Protein AF-A0A2V9PI47-F1 (afdb_monomer)

Structure (mmCIF, N/CA/C/O backbone):
data_AF-A0A2V9PI47-F1
#
_entry.id   AF-A0A2V9PI47-F1
#
loop_
_atom_site.group_PDB
_atom_site.id
_atom_site.type_symbol
_atom_site.label_atom_id
_atom_site.label_alt_id
_atom_site.label_comp_id
_atom_site.label_asym_id
_atom_site.label_entity_id
_atom_site.label_seq_id
_atom_site.pdbx_PDB_ins_code
_atom_site.Cartn_x
_atom_site.Cartn_y
_atom_site.Cartn_z
_atom_site.occupancy
_atom_site.B_iso_or_equiv
_atom_site.auth_seq_id
_atom_site.auth_comp_id
_atom_site.auth_asym_id
_atom_site.auth_atom_id
_atom_site.pdbx_PDB_model_n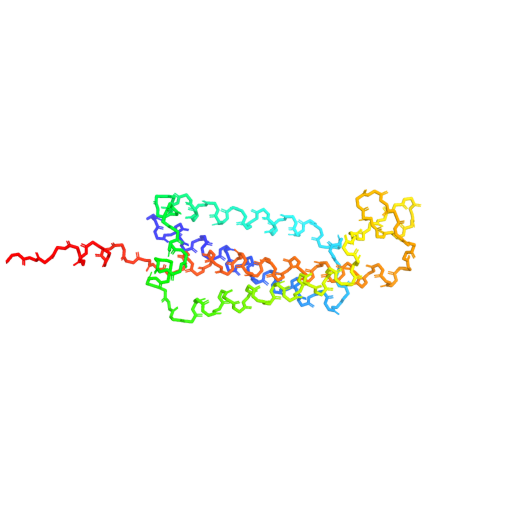um
ATOM 1 N N . MET A 1 1 ? -21.184 -11.592 19.221 1.00 64.06 1 MET A N 1
ATOM 2 C CA . MET A 1 1 ? -21.140 -11.549 17.740 1.00 64.06 1 MET A CA 1
ATOM 3 C C . MET A 1 1 ? -20.340 -10.359 17.195 1.00 64.06 1 MET A C 1
ATOM 5 O O . MET A 1 1 ? -19.329 -10.588 16.548 1.00 64.06 1 MET A O 1
ATOM 9 N N . ILE A 1 2 ? -20.694 -9.106 17.517 1.00 78.06 2 ILE A N 1
ATOM 10 C CA . ILE A 1 2 ? -20.028 -7.896 16.972 1.00 78.06 2 ILE A CA 1
ATOM 11 C C . ILE A 1 2 ? -18.513 -7.849 17.255 1.00 78.06 2 ILE A C 1
ATOM 13 O O . ILE A 1 2 ? -17.732 -7.500 16.375 1.00 78.06 2 ILE A O 1
ATOM 17 N N . ARG A 1 3 ? -18.071 -8.246 18.457 1.00 82.25 3 ARG A N 1
ATOM 18 C CA . ARG A 1 3 ? -16.640 -8.275 18.813 1.00 82.25 3 ARG A CA 1
ATOM 19 C C . ARG A 1 3 ? -15.842 -9.278 17.969 1.00 82.25 3 ARG A C 1
ATOM 21 O O . ARG A 1 3 ? -14.774 -8.929 17.491 1.00 82.25 3 ARG A O 1
ATOM 28 N N . ALA A 1 4 ? -16.388 -10.473 17.738 1.00 87.19 4 ALA A N 1
ATOM 29 C CA . ALA A 1 4 ? -15.736 -11.517 16.945 1.00 87.19 4 ALA A CA 1
ATOM 30 C C . ALA A 1 4 ? -15.556 -11.099 15.477 1.00 87.19 4 ALA A C 1
ATOM 32 O O . ALA A 1 4 ? -14.473 -11.267 14.928 1.00 87.19 4 ALA A O 1
ATOM 33 N N . ILE A 1 5 ? -16.577 -10.474 14.876 1.00 88.62 5 ILE A N 1
ATOM 34 C CA . ILE A 1 5 ? -16.506 -9.956 13.498 1.00 88.62 5 ILE A CA 1
ATOM 35 C C . ILE A 1 5 ? -15.420 -8.883 13.380 1.00 88.62 5 ILE A C 1
ATOM 37 O O . ILE A 1 5 ? -14.606 -8.925 12.465 1.00 88.62 5 ILE A O 1
ATOM 41 N N . ARG A 1 6 ? -15.361 -7.945 14.333 1.00 88.94 6 ARG A N 1
ATOM 42 C CA . ARG A 1 6 ? -14.319 -6.909 14.345 1.00 88.94 6 ARG A CA 1
ATOM 43 C C . ARG A 1 6 ? -12.922 -7.504 14.461 1.00 88.94 6 ARG A C 1
ATOM 45 O O . ARG A 1 6 ? -12.045 -7.113 13.705 1.00 88.94 6 ARG A O 1
ATOM 52 N N . THR A 1 7 ? -12.720 -8.450 15.375 1.00 89.44 7 THR A N 1
ATOM 53 C CA . THR A 1 7 ? -11.427 -9.127 15.533 1.00 89.44 7 THR A CA 1
ATOM 54 C C . THR A 1 7 ? -11.036 -9.875 14.262 1.00 89.44 7 THR A C 1
ATOM 56 O O . THR A 1 7 ? -9.899 -9.753 13.825 1.00 89.44 7 THR A O 1
ATOM 59 N N . PHE A 1 8 ? -11.977 -10.576 13.627 1.00 93.44 8 PHE A N 1
ATOM 60 C CA . PHE A 1 8 ? -11.737 -11.243 12.351 1.00 93.44 8 PHE A CA 1
ATOM 61 C C . PHE A 1 8 ? -11.301 -10.255 11.258 1.00 93.44 8 PHE A C 1
ATOM 63 O O . PHE A 1 8 ? -10.255 -10.451 10.646 1.00 93.44 8 PHE A O 1
ATOM 70 N N . LEU A 1 9 ? -12.033 -9.150 11.070 1.00 93.12 9 LEU A N 1
ATOM 71 C CA . LEU A 1 9 ? -11.670 -8.104 10.103 1.00 93.12 9 LEU A CA 1
ATOM 72 C C . LEU A 1 9 ? -10.299 -7.490 10.405 1.00 93.12 9 LEU A C 1
ATOM 74 O O . LEU A 1 9 ? -9.529 -7.222 9.487 1.00 93.12 9 LEU A O 1
ATOM 78 N N . ALA A 1 10 ? -9.976 -7.298 11.684 1.00 93.38 10 ALA A N 1
ATOM 79 C CA . ALA A 1 10 ? -8.693 -6.753 12.104 1.00 93.38 10 ALA A CA 1
ATOM 80 C C . ALA A 1 10 ? -7.533 -7.720 11.810 1.00 93.38 10 ALA A C 1
ATOM 82 O O . ALA A 1 10 ? -6.484 -7.289 11.342 1.00 93.38 10 ALA A O 1
ATOM 83 N N . ILE A 1 11 ? -7.733 -9.024 12.028 1.00 95.12 11 ILE A N 1
ATOM 84 C CA . ILE A 1 11 ? -6.753 -10.069 11.700 1.00 95.12 11 ILE A CA 1
ATOM 85 C C . ILE A 1 11 ? -6.538 -10.143 10.186 1.00 95.12 11 ILE A C 1
ATOM 87 O O . ILE A 1 11 ? -5.397 -10.132 9.733 1.00 95.12 11 ILE A O 1
ATOM 91 N N . VAL A 1 12 ? -7.614 -10.162 9.395 1.00 95.81 12 VAL A N 1
ATOM 92 C CA . VAL A 1 12 ? -7.527 -10.172 7.926 1.00 95.81 12 VAL A CA 1
ATOM 93 C C . VAL A 1 12 ? -6.794 -8.927 7.416 1.00 95.81 12 VAL A C 1
ATOM 95 O O . VAL A 1 12 ? -5.918 -9.037 6.560 1.00 95.81 12 VAL A O 1
ATOM 98 N N . ALA A 1 13 ? -7.084 -7.753 7.983 1.00 95.06 13 ALA A N 1
ATOM 99 C CA . ALA A 1 13 ? -6.382 -6.518 7.649 1.00 95.06 13 ALA A CA 1
ATOM 100 C C . ALA A 1 13 ? -4.887 -6.572 8.014 1.00 95.06 13 ALA A C 1
ATOM 102 O O . ALA A 1 13 ? -4.050 -6.157 7.213 1.00 95.06 13 ALA A O 1
ATOM 103 N N . ALA A 1 14 ? -4.543 -7.145 9.173 1.00 96.06 14 ALA A N 1
ATOM 104 C CA . ALA A 1 14 ? -3.158 -7.324 9.600 1.00 96.06 14 ALA A CA 1
ATOM 105 C C . ALA A 1 14 ? -2.385 -8.282 8.677 1.00 96.06 14 ALA A C 1
ATOM 107 O O . ALA A 1 14 ? -1.228 -8.016 8.353 1.00 96.06 14 ALA A O 1
ATOM 108 N N . PHE A 1 15 ? -3.021 -9.358 8.199 1.00 97.31 15 PHE A N 1
ATOM 109 C CA . PHE A 1 15 ? -2.428 -10.235 7.186 1.00 97.31 15 PHE A CA 1
ATOM 110 C C . PHE A 1 15 ? -2.216 -9.513 5.853 1.00 97.31 15 PHE A C 1
ATOM 112 O O . PHE A 1 15 ? -1.155 -9.663 5.252 1.00 97.31 15 PHE A O 1
ATOM 119 N N . GLY A 1 16 ? -3.171 -8.688 5.413 1.00 96.25 16 GLY A N 1
ATOM 120 C CA . GLY A 1 16 ? -3.003 -7.844 4.227 1.00 96.25 16 GLY A CA 1
ATOM 121 C C . GLY A 1 16 ? -1.846 -6.848 4.370 1.00 96.25 16 GLY A C 1
ATOM 122 O O . GLY A 1 16 ? -1.034 -6.702 3.456 1.00 96.25 16 GLY A O 1
ATOM 123 N N . LEU A 1 17 ? -1.695 -6.242 5.553 1.00 97.25 17 LEU A N 1
ATOM 124 C CA . LEU A 1 17 ? -0.556 -5.384 5.880 1.00 97.25 17 LEU A CA 1
ATOM 125 C C . LEU A 1 17 ? 0.769 -6.162 5.820 1.00 97.25 17 LEU A C 1
ATOM 127 O O . LEU A 1 17 ? 1.705 -5.723 5.155 1.00 97.25 17 LEU A O 1
ATOM 131 N N . ALA A 1 18 ? 0.848 -7.335 6.449 1.00 97.44 18 ALA A N 1
ATOM 132 C CA . ALA A 1 18 ? 2.043 -8.177 6.399 1.00 97.44 18 ALA A CA 1
ATOM 133 C C . ALA A 1 18 ? 2.395 -8.585 4.958 1.00 97.44 18 ALA A C 1
ATOM 135 O O . ALA A 1 18 ? 3.546 -8.457 4.542 1.00 97.44 18 ALA A O 1
ATOM 136 N N . ALA A 1 19 ? 1.403 -8.992 4.163 1.00 97.00 19 ALA A N 1
ATOM 137 C CA . ALA A 1 19 ? 1.589 -9.334 2.757 1.00 97.00 19 ALA A CA 1
ATOM 138 C C . ALA A 1 19 ? 2.089 -8.137 1.929 1.00 97.00 19 ALA A C 1
ATOM 140 O O . ALA A 1 19 ? 2.972 -8.301 1.089 1.00 97.00 19 ALA A O 1
ATOM 141 N N . SER A 1 20 ? 1.594 -6.923 2.198 1.00 97.00 20 SER A N 1
ATOM 142 C CA . SER A 1 20 ? 2.083 -5.710 1.532 1.00 97.00 20 SER A CA 1
ATOM 143 C C . SER A 1 20 ? 3.542 -5.381 1.878 1.00 97.00 20 SER A C 1
ATOM 145 O O . SER A 1 20 ? 4.299 -4.986 0.994 1.00 97.00 20 SER A O 1
ATOM 147 N N . ILE A 1 21 ? 3.976 -5.634 3.119 1.00 97.19 21 ILE A N 1
ATOM 148 C CA . ILE A 1 21 ? 5.384 -5.496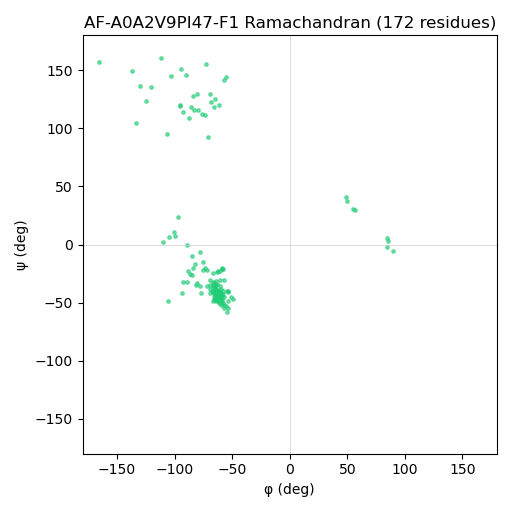 3.527 1.00 97.19 21 ILE A CA 1
ATOM 149 C C . ILE A 1 21 ? 6.254 -6.525 2.799 1.00 97.19 21 ILE A C 1
ATOM 151 O O . ILE A 1 21 ? 7.313 -6.174 2.285 1.00 97.19 21 ILE A O 1
ATOM 155 N N . VAL A 1 22 ? 5.805 -7.780 2.708 1.00 97.25 22 VAL A N 1
ATOM 156 C CA . VAL A 1 22 ? 6.527 -8.829 1.969 1.00 97.25 22 VAL A CA 1
ATOM 157 C C . VAL A 1 22 ? 6.656 -8.464 0.489 1.00 97.25 22 VAL A C 1
ATOM 159 O O . VAL A 1 22 ? 7.748 -8.574 -0.063 1.00 97.25 22 VAL A O 1
ATOM 162 N N . ALA A 1 23 ? 5.588 -7.967 -0.142 1.00 96.00 23 ALA A N 1
ATOM 163 C CA . ALA A 1 23 ? 5.631 -7.491 -1.525 1.00 96.00 23 ALA A CA 1
ATOM 164 C C . ALA A 1 23 ? 6.606 -6.311 -1.697 1.00 96.00 23 ALA A C 1
ATOM 166 O O . ALA A 1 23 ? 7.380 -6.279 -2.654 1.00 96.00 23 ALA A O 1
ATOM 167 N N . TYR A 1 24 ? 6.617 -5.374 -0.742 1.00 97.06 24 TYR A N 1
ATOM 168 C CA . TYR A 1 24 ? 7.547 -4.248 -0.733 1.00 97.06 24 TYR A CA 1
ATOM 169 C C . TYR A 1 24 ? 9.003 -4.716 -0.646 1.00 97.06 24 TYR A C 1
ATOM 171 O O . TYR A 1 24 ? 9.825 -4.320 -1.468 1.00 97.06 24 TYR A O 1
ATOM 179 N N . VAL A 1 25 ? 9.332 -5.596 0.300 1.00 96.69 25 VAL A N 1
ATOM 180 C CA . VAL A 1 25 ? 10.690 -6.139 0.451 1.00 96.69 25 VAL A CA 1
ATOM 181 C C . VAL A 1 25 ? 11.086 -6.960 -0.779 1.00 96.69 25 VAL A C 1
ATOM 183 O O . VAL A 1 25 ? 12.162 -6.749 -1.332 1.00 96.69 25 VAL A O 1
ATOM 186 N N . GLY A 1 26 ? 10.197 -7.830 -1.268 1.00 94.50 26 GLY A N 1
ATOM 187 C CA . GLY A 1 26 ? 10.422 -8.653 -2.458 1.00 94.50 26 GLY A CA 1
ATOM 188 C C . GLY A 1 26 ? 10.741 -7.836 -3.712 1.00 94.50 26 GLY A C 1
ATOM 189 O O . GLY A 1 26 ? 11.535 -8.281 -4.544 1.00 94.50 26 GLY A O 1
ATOM 190 N N . SER A 1 27 ? 10.202 -6.617 -3.821 1.00 94.38 27 SER A N 1
ATOM 191 C CA . SER A 1 27 ? 10.482 -5.708 -4.941 1.00 94.38 27 SER A CA 1
ATOM 192 C C . SER A 1 27 ? 11.962 -5.312 -5.078 1.00 94.38 27 SER A C 1
ATOM 194 O O . SER A 1 27 ? 12.398 -4.935 -6.164 1.00 94.38 27 SER A O 1
ATOM 196 N N . TYR A 1 28 ? 12.752 -5.404 -4.001 1.00 92.69 28 TYR A N 1
ATOM 197 C CA . TYR A 1 28 ? 14.199 -5.158 -4.033 1.00 92.69 28 TYR A CA 1
ATOM 198 C C . TYR A 1 28 ? 15.005 -6.382 -4.478 1.00 92.69 28 TYR A C 1
ATOM 200 O O . TYR A 1 28 ? 16.128 -6.234 -4.949 1.00 92.69 28 TYR A O 1
ATOM 208 N N . PHE A 1 29 ? 14.421 -7.578 -4.389 1.00 93.50 29 PHE A N 1
ATOM 209 C CA . PHE A 1 29 ? 15.037 -8.848 -4.788 1.00 93.50 29 PHE A CA 1
ATOM 210 C C . PHE A 1 29 ? 14.617 -9.292 -6.199 1.00 93.50 29 PHE A C 1
ATOM 212 O O . PHE A 1 29 ? 14.649 -10.476 -6.519 1.00 93.50 29 PHE A O 1
ATOM 219 N N . GLY A 1 30 ? 14.191 -8.350 -7.047 1.00 88.25 30 GLY A N 1
ATOM 220 C CA . GLY A 1 30 ? 13.812 -8.624 -8.438 1.00 88.25 30 GLY A CA 1
ATOM 221 C C . GLY A 1 30 ? 12.371 -9.103 -8.634 1.00 88.25 30 GLY A C 1
ATOM 222 O O . GLY A 1 30 ? 11.989 -9.418 -9.759 1.00 88.25 30 GLY A O 1
ATOM 223 N N . THR A 1 31 ? 11.548 -9.121 -7.580 1.00 91.94 31 THR A N 1
ATOM 224 C CA . THR A 1 31 ? 10.108 -9.366 -7.739 1.00 91.94 31 THR A CA 1
ATOM 225 C C . THR A 1 31 ? 9.472 -8.171 -8.443 1.00 91.94 31 THR A C 1
ATOM 227 O O . THR A 1 31 ? 9.661 -7.024 -8.042 1.00 91.94 31 THR A O 1
ATOM 230 N N . THR A 1 32 ? 8.701 -8.432 -9.490 1.00 92.38 32 THR A N 1
ATOM 231 C CA . THR A 1 32 ? 8.046 -7.398 -10.301 1.00 92.38 32 THR A CA 1
ATOM 232 C C . THR A 1 32 ? 6.535 -7.436 -10.134 1.00 92.38 32 THR A C 1
ATOM 234 O O . THR A 1 32 ? 5.967 -8.456 -9.729 1.00 92.38 32 THR A O 1
ATOM 237 N N . MET A 1 33 ? 5.866 -6.336 -10.485 1.00 90.19 33 MET A N 1
ATOM 238 C CA . MET A 1 33 ? 4.402 -6.259 -10.469 1.00 90.19 33 MET A CA 1
ATOM 239 C C . MET A 1 33 ? 3.749 -7.381 -11.295 1.00 90.19 33 MET A C 1
ATOM 241 O O . MET A 1 33 ? 2.791 -8.000 -10.838 1.00 90.19 33 MET A O 1
ATOM 245 N N . ASP A 1 34 ? 4.319 -7.722 -12.453 1.00 89.19 34 ASP A N 1
ATOM 246 C CA . ASP A 1 34 ? 3.792 -8.778 -13.325 1.00 89.19 34 ASP A CA 1
ATOM 247 C C . ASP A 1 34 ? 3.885 -10.163 -12.668 1.00 89.19 34 ASP A C 1
ATOM 249 O O . ASP A 1 34 ? 2.938 -10.949 -12.719 1.00 89.19 34 ASP A O 1
ATOM 253 N N . SER A 1 35 ? 4.998 -10.448 -11.980 1.00 90.44 35 SER A N 1
ATOM 254 C CA . SER A 1 35 ? 5.199 -11.725 -11.278 1.00 90.44 35 SER A CA 1
ATOM 255 C C . SER A 1 35 ? 4.204 -11.936 -10.129 1.00 90.44 35 SER A C 1
ATOM 257 O O . SER A 1 35 ? 3.786 -13.063 -9.859 1.00 90.44 35 SER A O 1
ATOM 259 N N . LEU A 1 36 ? 3.770 -10.846 -9.487 1.00 91.75 36 LEU A N 1
ATOM 260 C CA . LEU A 1 36 ? 2.803 -10.860 -8.392 1.00 91.75 36 LEU A CA 1
ATOM 261 C C . LEU A 1 36 ? 1.384 -10.502 -8.830 1.00 91.75 36 LEU A C 1
ATOM 263 O O . LEU A 1 36 ? 0.518 -10.403 -7.968 1.00 91.75 36 LEU A O 1
ATOM 267 N N . PHE A 1 37 ? 1.103 -10.358 -10.127 1.00 90.56 37 PHE A N 1
ATOM 268 C CA . PHE A 1 37 ? -0.155 -9.789 -10.617 1.00 90.56 37 PHE A CA 1
ATOM 269 C C . PHE A 1 37 ? -1.407 -10.416 -9.978 1.00 90.56 37 PHE A C 1
ATOM 271 O O . PHE A 1 37 ? -2.277 -9.706 -9.476 1.00 90.56 37 PHE A O 1
ATOM 278 N N . ARG A 1 38 ? -1.476 -11.754 -9.904 1.00 94.19 38 ARG A N 1
ATOM 279 C CA . ARG A 1 38 ? -2.612 -12.463 -9.280 1.00 94.19 38 ARG A CA 1
ATOM 280 C C . ARG A 1 38 ? -2.791 -12.085 -7.805 1.00 94.19 38 ARG A C 1
ATOM 282 O O . ARG A 1 38 ? -3.905 -11.815 -7.368 1.00 94.19 38 ARG A O 1
ATOM 289 N N . TRP A 1 39 ? -1.697 -12.034 -7.050 1.00 93.25 39 TRP A N 1
ATOM 290 C CA . TRP A 1 39 ? -1.705 -11.659 -5.634 1.00 93.25 39 TRP A CA 1
ATOM 291 C C . TRP A 1 39 ? -1.960 -10.165 -5.436 1.00 93.25 39 TRP A C 1
ATOM 293 O O . TRP A 1 39 ? -2.672 -9.782 -4.512 1.00 93.25 39 TRP A O 1
ATOM 303 N N . ALA A 1 40 ? -1.452 -9.328 -6.337 1.00 92.00 40 ALA A N 1
ATOM 304 C CA . ALA A 1 40 ? -1.708 -7.899 -6.361 1.00 92.00 40 ALA A CA 1
ATOM 305 C C . ALA A 1 40 ? -3.204 -7.606 -6.538 1.00 92.00 40 ALA A C 1
ATOM 307 O O . ALA A 1 40 ? -3.735 -6.741 -5.847 1.00 92.00 40 ALA A O 1
ATOM 308 N N . VAL A 1 41 ? -3.910 -8.346 -7.401 1.00 94.56 41 VAL A N 1
ATOM 309 C CA . VAL A 1 41 ? -5.371 -8.228 -7.553 1.00 94.56 41 VAL A CA 1
ATOM 310 C C . VAL A 1 41 ? -6.090 -8.591 -6.252 1.00 94.56 41 VAL A C 1
ATOM 312 O O . VAL A 1 41 ? -6.962 -7.846 -5.809 1.00 94.56 41 VAL A O 1
ATOM 315 N N . VAL A 1 42 ? -5.696 -9.688 -5.598 1.00 96.12 42 VAL A N 1
ATOM 316 C CA . VAL A 1 42 ? -6.270 -10.094 -4.301 1.00 96.12 42 VAL A CA 1
ATOM 317 C C . VAL A 1 42 ? -6.047 -9.014 -3.239 1.00 96.12 42 VAL A C 1
ATOM 319 O O . VAL A 1 42 ? -6.988 -8.647 -2.536 1.00 96.12 42 VAL A O 1
ATOM 322 N N . LEU A 1 43 ? -4.836 -8.452 -3.155 1.00 94.38 43 LEU A N 1
ATOM 323 C CA . LEU A 1 43 ? -4.523 -7.366 -2.224 1.00 94.38 43 LEU A CA 1
ATOM 324 C C . LEU A 1 43 ? -5.334 -6.102 -2.520 1.00 94.38 43 LEU A C 1
ATOM 326 O O . LEU A 1 43 ? -5.835 -5.482 -1.586 1.00 94.38 43 LEU A O 1
ATOM 330 N N . HIS A 1 44 ? -5.533 -5.744 -3.787 1.00 94.44 44 HIS A N 1
ATOM 331 C CA . HIS A 1 44 ? -6.381 -4.610 -4.154 1.00 94.44 44 HIS A CA 1
ATOM 332 C C . HIS A 1 44 ? -7.843 -4.824 -3.763 1.00 94.44 44 HIS A C 1
ATOM 334 O O . HIS A 1 44 ? -8.446 -3.955 -3.138 1.00 94.44 44 HIS A O 1
ATOM 340 N N . ILE A 1 45 ? -8.420 -5.982 -4.090 1.00 96.00 45 ILE A N 1
ATOM 341 C CA . ILE A 1 45 ? -9.813 -6.292 -3.745 1.00 96.00 45 ILE A CA 1
ATOM 342 C C . ILE A 1 45 ? -9.992 -6.311 -2.221 1.00 96.00 45 ILE A C 1
ATOM 344 O O . ILE A 1 45 ? -10.969 -5.763 -1.708 1.00 96.00 45 ILE A O 1
ATOM 348 N N . GLY A 1 46 ? -9.028 -6.875 -1.490 1.00 94.50 46 GLY A N 1
ATOM 349 C CA . GLY A 1 46 ? -9.047 -6.918 -0.029 1.00 94.50 46 GLY A CA 1
ATOM 350 C C . GLY A 1 46 ? -9.052 -5.530 0.621 1.00 94.50 46 GLY A C 1
ATOM 351 O O . GLY A 1 46 ? -9.767 -5.333 1.604 1.00 94.50 46 GLY A O 1
ATOM 352 N N . VAL A 1 47 ? -8.359 -4.539 0.038 1.00 94.12 47 VAL A N 1
ATOM 353 C CA . VAL A 1 47 ? -8.424 -3.141 0.501 1.00 94.12 47 VAL A CA 1
ATOM 354 C C . VAL A 1 47 ? -9.868 -2.640 0.483 1.00 94.12 47 VAL A C 1
ATOM 356 O O . VAL A 1 47 ? -10.367 -2.155 1.500 1.00 94.12 47 VAL A O 1
ATOM 359 N N . PHE A 1 48 ? -10.568 -2.794 -0.643 1.00 93.75 48 PHE A N 1
ATOM 360 C CA . PHE A 1 48 ? -11.960 -2.354 -0.757 1.00 93.75 48 PHE A CA 1
ATOM 361 C C . PHE A 1 48 ? -12.884 -3.141 0.171 1.00 93.75 48 PHE A C 1
ATOM 363 O O . PHE A 1 48 ? -13.718 -2.545 0.852 1.00 93.75 48 PHE A O 1
ATOM 370 N N . ALA A 1 49 ? -12.699 -4.458 0.263 1.00 93.62 49 ALA A N 1
ATOM 371 C CA . ALA A 1 49 ? -13.500 -5.318 1.128 1.00 93.62 49 ALA A CA 1
ATOM 372 C C . ALA A 1 49 ? -13.394 -4.942 2.618 1.00 93.62 49 ALA A C 1
ATOM 374 O O . ALA A 1 49 ? -14.358 -5.121 3.359 1.00 93.62 49 ALA A O 1
ATOM 375 N N . LEU A 1 50 ? -12.256 -4.401 3.065 1.00 93.12 50 LEU A N 1
ATOM 376 C CA . LEU A 1 50 ? -12.038 -3.998 4.460 1.00 93.12 50 LEU A CA 1
ATOM 377 C C . LEU A 1 50 ? -12.372 -2.530 4.735 1.00 93.12 50 LEU A C 1
ATOM 379 O O . LEU A 1 50 ? -12.810 -2.200 5.842 1.00 93.12 50 LEU A O 1
ATOM 383 N N . LEU A 1 51 ? -12.177 -1.651 3.750 1.00 90.44 51 LEU A N 1
ATOM 384 C CA . LEU A 1 51 ? -12.503 -0.233 3.872 1.00 90.44 51 LEU A CA 1
ATOM 385 C C . LEU A 1 51 ? -14.004 0.026 3.735 1.00 90.44 51 LEU A C 1
ATOM 387 O O . LEU A 1 51 ? -14.544 0.814 4.507 1.00 90.44 51 LEU A O 1
ATOM 391 N N . LEU A 1 52 ? -14.705 -0.623 2.801 1.00 90.38 52 LEU A N 1
ATOM 392 C CA . LEU A 1 52 ? -16.132 -0.359 2.570 1.00 90.38 52 LEU A CA 1
ATOM 393 C C . LEU A 1 52 ? -16.998 -0.569 3.824 1.00 90.38 52 LEU A C 1
ATOM 395 O O . LEU A 1 52 ? -17.782 0.328 4.136 1.00 90.38 52 LEU A O 1
ATOM 399 N N . PRO A 1 53 ? -16.843 -1.655 4.611 1.00 88.88 53 PRO A N 1
ATOM 400 C CA . PRO A 1 53 ? -17.584 -1.808 5.860 1.00 88.88 53 PRO A CA 1
ATOM 401 C C . PRO A 1 53 ? -17.244 -0.721 6.887 1.00 88.88 53 PRO A C 1
ATOM 403 O O . PRO A 1 53 ? -18.123 -0.286 7.626 1.00 88.88 53 PRO A O 1
ATOM 406 N N . MET A 1 54 ? -15.994 -0.244 6.919 1.00 87.88 54 MET A N 1
ATOM 407 C CA . MET A 1 54 ? -15.583 0.854 7.801 1.00 87.88 54 MET A CA 1
ATOM 408 C C . MET A 1 54 ? -16.307 2.148 7.411 1.00 87.88 54 MET A C 1
ATOM 410 O O . MET A 1 54 ? -16.883 2.818 8.267 1.00 87.88 54 MET A O 1
ATOM 414 N N . TYR A 1 55 ? -16.330 2.471 6.116 1.00 86.12 55 TYR A N 1
ATOM 415 C CA . TYR A 1 55 ? -17.050 3.631 5.593 1.00 86.12 55 TYR A CA 1
ATOM 416 C C . TYR A 1 55 ? -18.566 3.515 5.797 1.00 86.12 55 TYR A C 1
ATOM 418 O O . TYR A 1 55 ? -19.201 4.501 6.160 1.00 86.12 55 TYR A O 1
ATOM 426 N N . ALA A 1 56 ? -19.148 2.325 5.630 1.00 86.81 56 ALA A N 1
ATOM 427 C CA . ALA A 1 56 ? -20.574 2.090 5.843 1.00 86.81 56 ALA A CA 1
ATOM 428 C C . ALA A 1 56 ? -20.989 2.310 7.309 1.00 86.81 56 ALA A C 1
ATOM 430 O O . ALA A 1 56 ? -22.004 2.954 7.571 1.00 86.81 56 ALA A O 1
ATOM 431 N N . VAL A 1 57 ? -20.186 1.836 8.272 1.00 84.31 57 VAL A N 1
ATOM 432 C CA . VAL A 1 57 ? -20.444 2.036 9.712 1.00 84.31 57 VAL A CA 1
ATOM 433 C C . VAL A 1 57 ? -20.381 3.515 10.101 1.00 84.31 57 VAL A C 1
ATOM 435 O O . VAL A 1 57 ? -21.140 3.959 10.963 1.00 84.31 57 VAL A O 1
ATOM 438 N N . GLU A 1 58 ? -19.493 4.278 9.469 1.00 81.25 58 GLU A N 1
ATOM 439 C CA . GLU A 1 58 ? -19.239 5.685 9.787 1.00 81.25 58 GLU A CA 1
ATOM 440 C C . GLU A 1 58 ? -19.935 6.650 8.816 1.00 81.25 58 GLU A C 1
ATOM 442 O O . GLU A 1 58 ? -19.683 7.852 8.861 1.00 81.25 58 GLU A O 1
ATOM 447 N N . TYR A 1 59 ? -20.835 6.164 7.953 1.00 80.75 59 TYR A N 1
ATOM 448 C CA . TYR A 1 59 ? -21.411 6.947 6.855 1.00 80.75 59 TYR A CA 1
ATOM 449 C C . TYR A 1 59 ? -22.043 8.271 7.307 1.00 80.75 59 TYR A C 1
ATOM 45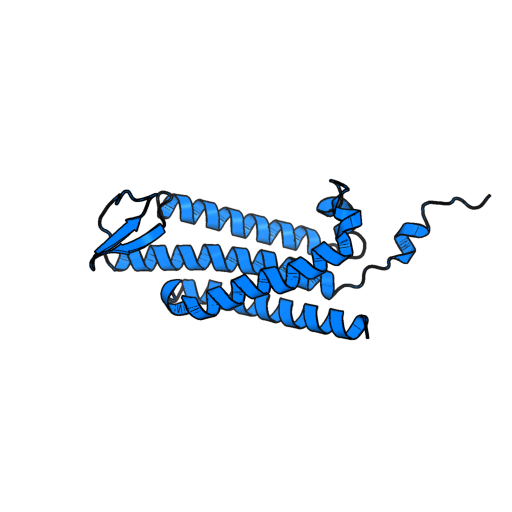1 O O . TYR A 1 59 ? -21.859 9.312 6.676 1.00 80.75 59 TYR A O 1
ATOM 459 N N . SER A 1 60 ? -22.742 8.259 8.445 1.00 71.75 60 SER A N 1
ATOM 460 C CA . SER A 1 60 ? -23.338 9.465 9.030 1.00 71.75 60 SER A CA 1
ATOM 461 C C . SER A 1 60 ? -22.297 10.450 9.568 1.00 71.75 60 SER A C 1
ATOM 463 O O . SER A 1 60 ? -22.523 11.658 9.532 1.00 71.75 60 SER A O 1
ATOM 465 N N . ALA A 1 61 ? -21.152 9.955 10.038 1.00 70.81 61 ALA A N 1
ATOM 466 C CA . ALA A 1 61 ? -20.068 10.757 10.582 1.00 70.81 61 ALA A CA 1
ATOM 467 C C . ALA A 1 61 ? -19.124 11.292 9.490 1.00 70.81 61 ALA A C 1
ATOM 469 O O . ALA A 1 61 ? -18.556 12.362 9.677 1.00 70.81 61 ALA A O 1
ATOM 470 N N . LEU A 1 62 ? -19.019 10.619 8.337 1.00 68.06 62 LEU A N 1
ATOM 471 C CA . LEU A 1 62 ? -18.248 11.075 7.167 1.00 68.06 62 LEU A CA 1
ATOM 472 C C . LEU A 1 62 ? -18.769 12.380 6.553 1.00 68.06 62 LEU A C 1
ATOM 474 O O . LEU A 1 62 ? -18.009 13.078 5.886 1.00 68.06 62 LEU A O 1
ATOM 478 N N . LYS A 1 63 ? -20.050 12.718 6.767 1.00 69.50 63 LYS A N 1
ATOM 479 C CA . LYS A 1 63 ? -20.612 14.013 6.344 1.00 69.50 63 LYS A CA 1
ATOM 480 C C . LYS A 1 63 ? -19.932 15.196 7.036 1.00 69.50 63 LYS A C 1
ATOM 482 O O . LYS A 1 63 ? -19.966 16.307 6.516 1.00 69.50 63 LYS A O 1
ATOM 487 N N . ASP A 1 64 ? -19.310 14.962 8.188 1.00 72.44 64 ASP A N 1
ATOM 488 C CA . ASP A 1 64 ? -18.512 15.960 8.880 1.00 72.44 64 ASP A CA 1
ATOM 489 C C . ASP A 1 64 ? -17.077 15.954 8.334 1.00 72.44 64 ASP A C 1
ATOM 491 O O . ASP A 1 64 ? -16.333 14.977 8.455 1.00 72.44 64 ASP A O 1
ATOM 495 N N . ARG A 1 65 ? -16.660 17.083 7.755 1.00 60.94 65 ARG A N 1
ATOM 496 C CA . ARG A 1 65 ? -15.334 17.269 7.144 1.00 60.94 65 ARG A CA 1
ATOM 497 C C . ARG A 1 65 ? -14.184 17.042 8.137 1.00 60.94 65 ARG A C 1
ATOM 499 O O . ARG A 1 65 ? -13.059 16.772 7.727 1.00 60.94 65 ARG A O 1
ATOM 506 N N . THR A 1 66 ? -14.458 17.127 9.442 1.00 66.88 66 THR A N 1
ATOM 507 C CA . THR A 1 66 ? -13.468 16.925 10.511 1.00 66.88 66 THR A CA 1
ATOM 508 C C . THR A 1 66 ? -13.342 15.472 10.981 1.00 66.88 66 THR A C 1
ATOM 510 O O . THR A 1 66 ? -12.508 15.175 11.843 1.00 66.88 66 THR A O 1
ATOM 513 N N . PHE A 1 67 ? -14.122 14.548 10.407 1.00 68.69 67 PHE A N 1
ATOM 514 C CA . PHE A 1 67 ? -14.207 13.154 10.839 1.00 68.69 67 PHE A CA 1
ATOM 515 C C . PHE A 1 67 ? -12.847 12.453 10.919 1.00 68.69 67 PHE A C 1
ATOM 517 O O . PHE A 1 67 ? -12.482 11.953 11.982 1.00 68.69 67 PHE A O 1
ATOM 524 N N . PHE A 1 68 ? -12.067 12.467 9.836 1.00 64.12 68 PHE A N 1
ATOM 525 C CA . PHE A 1 68 ? -10.772 11.778 9.783 1.00 64.12 68 PHE A CA 1
ATOM 526 C C . PHE A 1 68 ? -9.715 12.376 10.719 1.00 64.12 68 PHE A C 1
ATOM 528 O O . PHE A 1 68 ? -8.812 11.668 11.149 1.00 64.12 68 PHE A O 1
ATOM 535 N N . TRP A 1 69 ? -9.845 13.653 11.078 1.00 63.22 69 TRP A N 1
ATOM 536 C CA . TRP A 1 69 ? -8.854 14.356 11.894 1.00 63.22 69 TRP A CA 1
ATOM 537 C C . TRP A 1 69 ? -9.173 14.316 13.388 1.00 63.22 69 TRP A C 1
ATOM 539 O O . TRP A 1 69 ? -8.277 14.109 14.202 1.00 63.22 69 TRP A O 1
ATOM 549 N N . LYS A 1 70 ? -10.443 14.500 13.768 1.00 68.81 70 LYS A N 1
ATOM 550 C CA . LYS A 1 70 ? -10.852 14.593 15.178 1.00 68.81 70 LYS A CA 1
ATOM 551 C C . LYS A 1 70 ? -11.568 13.343 15.670 1.00 68.81 70 LYS A C 1
ATOM 553 O O . LYS A 1 70 ? -11.205 12.818 16.715 1.00 68.81 70 LYS A O 1
ATOM 558 N N . ARG A 1 71 ? -12.560 12.838 14.931 1.00 70.38 71 ARG A N 1
ATOM 559 C CA . ARG A 1 71 ? -13.383 11.698 15.383 1.00 70.38 71 ARG A CA 1
ATOM 560 C C . ARG A 1 71 ? -12.701 10.356 15.164 1.00 70.38 71 ARG A C 1
ATOM 562 O O . ARG A 1 71 ? -12.854 9.458 15.983 1.00 70.38 71 ARG A O 1
ATOM 569 N N . PHE A 1 72 ? -11.905 10.220 14.105 1.00 75.25 72 PHE A N 1
ATOM 570 C CA . PHE A 1 72 ? -11.170 8.987 13.852 1.00 75.25 72 PHE A CA 1
ATOM 571 C C . PHE A 1 72 ? -10.105 8.737 14.931 1.00 75.25 72 PHE A C 1
ATOM 573 O O . PHE A 1 72 ? -9.942 7.603 15.381 1.00 75.25 72 PHE A O 1
ATOM 580 N N . ALA A 1 73 ? -9.426 9.801 15.368 1.00 77.88 73 ALA A N 1
ATOM 581 C CA . ALA A 1 73 ? -8.380 9.758 16.386 1.00 77.88 73 ALA A CA 1
ATOM 582 C C . ALA A 1 73 ? -8.916 9.496 17.808 1.00 77.88 73 ALA A C 1
ATOM 584 O O . ALA A 1 73 ? -8.171 9.036 18.673 1.00 77.88 73 ALA A O 1
ATOM 585 N N . GLN A 1 74 ? -10.202 9.770 18.063 1.00 77.50 74 GLN A N 1
ATOM 586 C CA . GLN A 1 74 ? -10.825 9.556 19.370 1.00 77.50 74 GLN A CA 1
ATOM 587 C C . GLN A 1 74 ? -10.884 8.060 19.710 1.00 77.50 74 GLN A C 1
ATOM 589 O O . GLN A 1 74 ? -11.524 7.264 19.022 1.00 77.50 74 GLN A O 1
ATOM 594 N N . GLY A 1 75 ? -10.211 7.680 20.798 1.00 76.00 75 GLY A N 1
ATOM 595 C CA . GLY A 1 75 ? -10.153 6.299 21.287 1.00 76.00 75 GLY A CA 1
ATOM 596 C C . GLY A 1 75 ? -9.071 5.427 20.644 1.00 76.00 75 GLY A C 1
ATOM 597 O O . GLY A 1 75 ? -8.979 4.251 20.985 1.00 76.00 75 GLY A O 1
ATOM 598 N N . LEU A 1 76 ? -8.240 5.976 19.749 1.00 85.62 76 LEU A N 1
ATOM 599 C CA . LEU A 1 76 ? -7.062 5.284 19.225 1.00 85.62 76 LEU A CA 1
ATOM 600 C C . LEU A 1 76 ? -5.806 5.646 20.034 1.00 85.62 76 LEU A C 1
ATOM 602 O O . LEU A 1 76 ? -5.707 6.760 20.559 1.00 85.62 76 LEU A O 1
ATOM 606 N N . PRO A 1 77 ? -4.811 4.745 20.123 1.00 88.69 77 PRO A N 1
ATOM 607 C CA . PRO A 1 77 ? -3.509 5.090 20.676 1.00 88.69 77 PRO A CA 1
ATOM 608 C C . PRO A 1 77 ? -2.882 6.289 19.956 1.00 88.69 77 PRO A C 1
ATOM 610 O O . PRO A 1 77 ? -2.973 6.415 18.734 1.00 88.69 77 PRO A O 1
ATOM 613 N N . LYS A 1 78 ? -2.169 7.138 20.707 1.00 88.44 78 LYS A N 1
ATOM 614 C CA . LYS A 1 78 ? -1.565 8.384 20.194 1.00 88.44 78 LYS A CA 1
ATOM 615 C C . LYS A 1 78 ? -0.586 8.174 19.029 1.00 88.44 78 LYS A C 1
ATOM 617 O O . LYS A 1 78 ? -0.346 9.111 18.281 1.00 88.44 78 LYS A O 1
ATOM 622 N N . TRP A 1 79 ? -0.041 6.966 18.865 1.00 90.88 79 TRP A N 1
ATOM 623 C CA . TRP A 1 79 ? 0.890 6.617 17.786 1.00 90.88 79 TRP A CA 1
ATOM 624 C C . TRP A 1 79 ? 0.200 6.264 16.461 1.00 90.88 79 TRP A C 1
ATOM 626 O O . TRP A 1 79 ? 0.848 6.298 15.417 1.00 90.88 79 TRP A O 1
ATOM 636 N N . VAL A 1 80 ? -1.105 5.965 16.469 1.00 91.56 80 VAL A N 1
ATOM 637 C CA . VAL A 1 80 ? -1.815 5.516 15.262 1.00 91.56 80 VAL A CA 1
ATOM 638 C C . VAL A 1 80 ? -1.896 6.620 14.214 1.00 91.56 80 VAL A C 1
ATOM 640 O O . VAL A 1 80 ? -1.566 6.381 13.057 1.00 91.56 80 VAL A O 1
ATOM 643 N N . VAL A 1 81 ? -2.297 7.834 14.600 1.00 90.50 81 VAL A N 1
ATOM 644 C CA . VAL A 1 81 ? -2.402 8.965 13.660 1.00 90.50 81 VAL A CA 1
ATOM 645 C C . VAL A 1 81 ? -1.037 9.344 13.064 1.00 90.50 81 VAL A C 1
ATOM 647 O O . VAL A 1 81 ? -0.945 9.424 11.839 1.00 90.50 81 VAL A O 1
ATOM 650 N N . PRO A 1 82 ? 0.045 9.494 13.860 1.00 93.06 82 PRO A N 1
ATOM 651 C CA . PRO A 1 82 ? 1.395 9.620 13.316 1.00 93.06 82 PRO A CA 1
ATOM 652 C C . PRO A 1 82 ? 1.779 8.480 12.365 1.00 93.06 82 PRO A C 1
ATOM 654 O O . PRO A 1 82 ? 2.362 8.747 11.321 1.00 93.06 82 PRO A O 1
ATOM 657 N N . GLY A 1 83 ? 1.415 7.230 12.677 1.00 94.62 83 GLY A N 1
ATOM 658 C CA . GLY A 1 83 ? 1.679 6.072 11.818 1.00 94.62 83 GLY A CA 1
ATOM 659 C C . GLY A 1 83 ? 0.966 6.142 10.464 1.00 94.62 83 GLY A C 1
ATOM 660 O O . GLY A 1 83 ? 1.592 5.906 9.433 1.00 94.62 83 GLY A O 1
ATOM 661 N N . ILE A 1 84 ? -0.313 6.539 10.445 1.00 93.06 84 ILE A N 1
ATOM 662 C CA . ILE A 1 84 ? -1.073 6.774 9.203 1.00 93.06 84 ILE A CA 1
ATOM 663 C C . ILE A 1 84 ? -0.394 7.866 8.373 1.00 93.06 84 ILE A C 1
ATOM 665 O O . ILE A 1 84 ? -0.183 7.679 7.177 1.00 93.06 84 ILE A O 1
ATOM 669 N N . ASN A 1 85 ? -0.019 8.983 9.003 1.00 93.69 85 ASN A N 1
ATOM 670 C CA . ASN A 1 85 ? 0.641 10.094 8.317 1.00 93.69 85 ASN A CA 1
ATOM 671 C C . ASN A 1 85 ? 2.005 9.684 7.751 1.00 93.69 85 ASN A C 1
ATOM 673 O O . ASN A 1 85 ? 2.327 10.042 6.621 1.00 93.69 85 ASN A O 1
ATOM 677 N N . LEU A 1 86 ? 2.785 8.905 8.505 1.00 96.81 86 LEU A N 1
ATOM 678 C CA . LEU A 1 86 ? 4.086 8.409 8.069 1.00 96.81 86 LEU A CA 1
ATOM 679 C C . LEU A 1 86 ? 3.950 7.464 6.870 1.00 96.81 86 LEU A C 1
ATOM 681 O O . LEU A 1 86 ? 4.660 7.637 5.885 1.00 96.81 86 LEU A O 1
ATOM 685 N N . LEU A 1 87 ? 3.015 6.510 6.916 1.00 96.31 87 LEU A N 1
ATOM 686 C CA . LEU A 1 87 ? 2.747 5.607 5.792 1.00 96.31 87 LEU A CA 1
ATOM 687 C C . LEU A 1 87 ? 2.183 6.349 4.576 1.00 96.31 87 LEU A C 1
ATOM 689 O O . LEU A 1 87 ? 2.547 6.037 3.446 1.00 96.31 87 LEU A O 1
ATOM 693 N N . GLY A 1 88 ? 1.336 7.357 4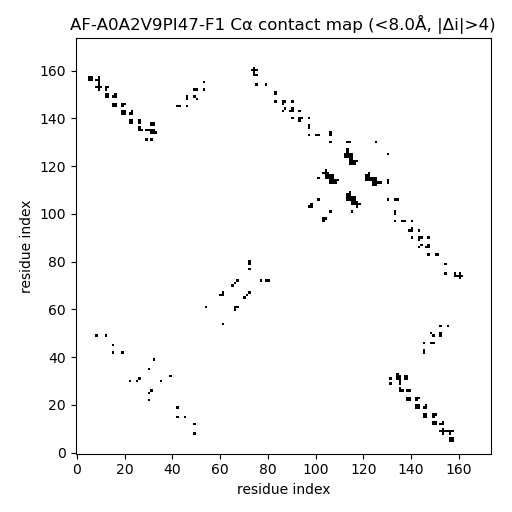.798 1.00 95.25 88 GLY A N 1
ATOM 694 C CA . GLY A 1 88 ? 0.812 8.213 3.737 1.00 95.25 88 GLY A CA 1
ATOM 695 C C . GLY A 1 88 ? 1.923 9.005 3.046 1.00 95.25 88 GLY A C 1
ATOM 696 O O . GLY A 1 88 ? 2.011 8.998 1.820 1.00 95.25 88 GLY A O 1
ATOM 697 N N . LEU A 1 89 ? 2.823 9.618 3.821 1.00 97.00 89 LEU A N 1
ATOM 698 C CA . LEU A 1 89 ? 4.004 10.302 3.292 1.00 97.00 89 LEU A CA 1
ATOM 699 C C . LEU A 1 89 ? 4.930 9.329 2.553 1.00 97.00 89 LEU A C 1
ATOM 701 O O . LEU A 1 89 ? 5.411 9.634 1.466 1.00 97.00 89 LEU A O 1
ATOM 705 N N . PHE A 1 90 ? 5.143 8.139 3.110 1.00 96.38 90 PHE A N 1
ATOM 706 C CA . PHE A 1 90 ? 5.964 7.097 2.501 1.00 96.38 90 PHE A CA 1
ATOM 707 C C . PHE A 1 90 ? 5.412 6.630 1.146 1.00 96.38 90 PHE A C 1
ATOM 709 O O . PHE A 1 90 ? 6.171 6.501 0.183 1.00 96.38 90 PHE A O 1
ATOM 716 N N . CYS A 1 91 ? 4.092 6.453 1.050 1.00 96.06 91 CYS A N 1
ATOM 717 C CA . CYS A 1 91 ? 3.392 6.177 -0.203 1.00 96.06 91 CYS A CA 1
ATOM 718 C C . CYS A 1 91 ? 3.511 7.350 -1.189 1.00 96.06 91 CYS A C 1
ATOM 720 O O . CYS A 1 91 ? 3.778 7.132 -2.369 1.00 96.06 91 CYS A O 1
ATOM 722 N N . ALA A 1 92 ? 3.357 8.595 -0.726 1.00 95.81 92 ALA A N 1
ATOM 723 C CA . ALA A 1 92 ? 3.468 9.782 -1.574 1.00 95.81 92 ALA A CA 1
ATOM 724 C C . ALA A 1 92 ? 4.877 9.944 -2.168 1.00 95.81 92 ALA A C 1
ATOM 726 O O . ALA A 1 92 ? 5.015 10.246 -3.351 1.00 95.81 92 ALA A O 1
ATOM 727 N N . ILE A 1 93 ? 5.924 9.679 -1.380 1.00 96.69 93 ILE A N 1
ATOM 728 C CA . ILE A 1 93 ? 7.313 9.678 -1.861 1.00 96.69 93 ILE A CA 1
ATOM 729 C C . ILE A 1 93 ? 7.486 8.638 -2.973 1.00 96.69 93 ILE A C 1
ATOM 731 O O . ILE A 1 93 ? 8.016 8.961 -4.033 1.00 96.69 93 ILE A O 1
ATOM 735 N N . HIS A 1 94 ? 6.995 7.412 -2.773 1.00 95.19 94 HIS A N 1
ATOM 736 C CA . HIS A 1 94 ? 7.077 6.360 -3.791 1.00 95.19 94 HIS A CA 1
ATOM 737 C C . HIS A 1 94 ? 6.274 6.686 -5.049 1.00 95.19 94 HIS A C 1
ATOM 739 O O . HIS A 1 94 ? 6.724 6.380 -6.150 1.00 95.19 94 HIS A O 1
ATOM 745 N N . PHE A 1 95 ? 5.129 7.350 -4.903 1.00 92.12 95 PHE A N 1
ATOM 746 C CA . PHE A 1 95 ? 4.342 7.839 -6.029 1.00 92.12 95 PHE A CA 1
ATOM 747 C C . PHE A 1 95 ? 5.117 8.865 -6.857 1.00 92.12 95 PHE A C 1
ATOM 749 O O . PHE A 1 95 ? 5.221 8.712 -8.071 1.00 92.12 95 PHE A O 1
ATOM 756 N N . VAL A 1 96 ? 5.735 9.859 -6.214 1.00 93.38 96 VAL A N 1
ATOM 757 C CA . VAL A 1 96 ? 6.557 10.862 -6.909 1.00 93.38 96 VAL A CA 1
ATOM 758 C C . VAL A 1 96 ? 7.778 10.218 -7.569 1.00 93.38 96 VAL A C 1
ATOM 760 O O . VAL A 1 96 ? 8.044 10.486 -8.738 1.00 93.38 96 VAL A O 1
ATOM 763 N N . LEU A 1 97 ? 8.493 9.333 -6.867 1.00 92.31 97 LEU A N 1
ATOM 764 C CA . LEU A 1 97 ? 9.641 8.614 -7.431 1.00 92.31 97 LEU A CA 1
ATOM 765 C C . LEU A 1 97 ? 9.244 7.788 -8.656 1.00 92.31 97 LEU A C 1
ATOM 767 O O . LEU A 1 97 ? 9.937 7.830 -9.671 1.00 92.31 97 LEU A O 1
ATOM 771 N N . PHE A 1 98 ? 8.119 7.074 -8.583 1.00 90.06 98 PHE A N 1
ATOM 772 C CA . PHE A 1 98 ? 7.605 6.313 -9.712 1.00 90.06 98 PHE A CA 1
ATOM 773 C C . PHE A 1 98 ? 7.219 7.226 -10.875 1.00 90.06 98 PHE A C 1
ATOM 775 O O . PHE A 1 98 ? 7.599 6.939 -12.004 1.00 90.06 98 PHE A O 1
ATOM 782 N N . LEU A 1 99 ? 6.530 8.346 -10.636 1.00 87.12 99 LEU A N 1
ATOM 783 C CA . LEU A 1 99 ? 6.180 9.305 -11.692 1.00 87.12 99 LEU A CA 1
ATOM 784 C C . LEU A 1 99 ? 7.414 9.850 -12.418 1.00 87.12 99 LEU A C 1
ATOM 786 O O . LEU A 1 99 ? 7.413 9.928 -13.646 1.00 87.12 99 LEU A O 1
ATOM 790 N N . VAL A 1 100 ? 8.469 10.184 -11.671 1.00 88.50 100 VAL A N 1
ATOM 791 C CA . VAL A 1 100 ? 9.734 10.671 -12.238 1.00 88.50 100 VAL A CA 1
ATOM 792 C C . VAL A 1 100 ? 10.424 9.578 -13.057 1.00 88.50 100 VAL A C 1
ATOM 794 O O . VAL A 1 100 ? 10.827 9.838 -14.185 1.00 88.50 100 VAL A O 1
ATOM 797 N N . GLN A 1 101 ? 10.524 8.352 -12.533 1.00 85.50 101 GLN A N 1
ATOM 798 C CA . GLN A 1 101 ? 11.186 7.229 -13.218 1.00 85.50 101 GLN A CA 1
ATOM 799 C C . GLN A 1 101 ? 10.415 6.734 -14.446 1.00 85.50 101 GLN A C 1
ATOM 801 O O . GLN A 1 101 ? 11.008 6.316 -15.436 1.00 85.50 101 GLN A O 1
ATOM 806 N N . SER A 1 102 ? 9.088 6.768 -14.376 1.00 80.06 102 SER A N 1
ATOM 807 C CA . SER A 1 102 ? 8.197 6.297 -15.434 1.00 80.06 102 SER A CA 1
ATOM 808 C C . SER A 1 102 ? 7.932 7.339 -16.516 1.00 80.06 102 SER A C 1
ATOM 810 O O . SER A 1 102 ? 7.307 7.013 -17.521 1.00 80.06 102 SER A O 1
ATOM 812 N N . HIS A 1 103 ? 8.346 8.596 -16.313 1.00 81.00 103 HIS A N 1
ATOM 813 C CA . HIS A 1 103 ? 7.894 9.738 -17.115 1.00 81.00 103 HIS A CA 1
ATOM 814 C C . HIS A 1 103 ? 6.358 9.800 -17.239 1.00 81.00 103 HIS A C 1
ATOM 816 O O . HIS A 1 103 ? 5.818 10.135 -18.295 1.00 81.00 103 HIS A O 1
ATOM 822 N N . ALA A 1 104 ? 5.657 9.445 -16.154 1.00 73.56 104 ALA A N 1
ATOM 823 C CA . ALA A 1 104 ? 4.201 9.299 -16.093 1.00 73.56 104 ALA A CA 1
ATOM 824 C C . ALA A 1 104 ? 3.606 8.296 -17.111 1.00 73.56 104 ALA A C 1
ATOM 826 O O . ALA A 1 104 ? 2.460 8.447 -17.533 1.00 73.56 104 ALA A O 1
ATOM 827 N N . ALA A 1 105 ? 4.364 7.266 -17.499 1.00 73.12 105 ALA A N 1
ATOM 828 C CA . ALA A 1 105 ? 3.944 6.227 -18.438 1.00 73.12 105 ALA A CA 1
ATOM 829 C C . ALA A 1 105 ? 3.988 4.832 -17.795 1.00 73.12 105 ALA A C 1
ATOM 831 O O . ALA A 1 105 ? 4.962 4.472 -17.140 1.00 73.12 105 ALA A O 1
ATOM 832 N N . SER A 1 106 ? 2.966 4.001 -17.997 1.00 70.50 106 SER A N 1
ATOM 833 C CA . SER A 1 106 ? 2.993 2.639 -17.446 1.00 70.50 106 SER A CA 1
ATOM 834 C C . SER A 1 106 ? 3.840 1.721 -18.342 1.00 70.50 106 SER A C 1
ATOM 836 O O . SER A 1 106 ? 3.633 1.722 -19.559 1.00 70.50 106 SER A O 1
ATOM 838 N N . PRO A 1 107 ? 4.804 0.953 -17.795 1.00 76.31 107 PRO A N 1
ATOM 839 C CA . PRO A 1 107 ? 5.540 -0.040 -18.571 1.00 76.31 107 PRO A CA 1
ATOM 840 C C . PRO A 1 107 ? 4.611 -1.163 -19.041 1.00 76.31 107 PRO A C 1
ATOM 842 O O . PRO A 1 107 ? 3.975 -1.842 -18.231 1.00 76.31 107 PRO A O 1
ATOM 845 N N . GLU A 1 108 ? 4.596 -1.409 -20.346 1.00 74.56 108 GLU A N 1
ATOM 846 C CA . GLU A 1 108 ? 3.778 -2.435 -20.987 1.00 74.56 108 GLU A CA 1
ATOM 847 C C . GLU A 1 108 ? 4.600 -3.191 -22.038 1.00 74.56 108 GLU A C 1
ATOM 849 O O . GLU A 1 108 ? 5.518 -2.642 -22.649 1.00 74.56 108 GLU A O 1
ATOM 854 N N . VAL A 1 109 ? 4.279 -4.467 -22.252 1.00 76.06 109 VAL A N 1
ATOM 855 C CA . VAL A 1 109 ? 4.821 -5.239 -23.375 1.00 76.06 109 VAL A CA 1
ATOM 856 C C . VAL A 1 109 ? 3.839 -5.126 -24.532 1.00 76.06 109 VAL A C 1
ATOM 858 O O . VAL A 1 109 ? 2.723 -5.636 -24.447 1.00 76.06 109 VAL A O 1
ATOM 861 N N . LYS A 1 110 ? 4.249 -4.482 -25.626 1.00 72.88 110 LYS A N 1
ATOM 862 C CA . LYS A 1 110 ? 3.421 -4.323 -26.826 1.00 72.88 110 LYS A CA 1
ATOM 863 C C . LYS A 1 110 ? 4.176 -4.856 -28.035 1.00 72.88 110 LYS A C 1
ATOM 865 O O . LYS A 1 110 ? 5.282 -4.419 -28.315 1.00 72.88 110 LYS A O 1
ATOM 870 N N . ASN A 1 111 ? 3.580 -5.816 -28.745 1.00 72.44 111 ASN A N 1
ATOM 871 C CA . ASN A 1 111 ? 4.176 -6.463 -29.925 1.00 72.44 111 ASN A CA 1
ATOM 872 C C . ASN A 1 111 ? 5.576 -7.072 -29.683 1.00 72.44 111 ASN A C 1
ATOM 874 O O . ASN A 1 111 ? 6.393 -7.120 -30.594 1.00 72.44 111 ASN A O 1
ATOM 878 N N . GLY A 1 112 ? 5.857 -7.537 -28.461 1.00 74.06 112 GLY A N 1
ATOM 879 C CA . GLY A 1 112 ? 7.159 -8.109 -28.091 1.00 74.06 112 GLY A CA 1
ATOM 880 C C . GLY A 1 112 ? 8.216 -7.083 -27.670 1.00 74.06 112 GLY A C 1
ATOM 881 O O . GLY A 1 112 ? 9.298 -7.482 -27.250 1.00 74.06 112 GLY A O 1
ATOM 882 N N . GLU A 1 113 ? 7.901 -5.788 -27.712 1.00 70.44 113 GLU A N 1
ATOM 883 C CA . GLU A 1 113 ? 8.778 -4.713 -27.250 1.00 70.44 113 GLU A CA 1
ATOM 884 C C . GLU A 1 113 ? 8.325 -4.176 -25.888 1.00 70.44 113 GLU A C 1
ATOM 886 O O . GLU A 1 113 ? 7.128 -4.085 -25.595 1.00 70.44 113 GLU A O 1
ATOM 891 N N . TYR A 1 114 ? 9.288 -3.796 -25.047 1.00 74.44 114 TYR A N 1
ATOM 892 C CA . TYR A 1 114 ? 9.018 -3.127 -23.779 1.00 74.44 114 TYR A CA 1
ATOM 893 C C . TYR A 1 114 ? 8.831 -1.635 -24.043 1.00 74.44 114 TYR A C 1
ATOM 895 O O . TYR A 1 114 ? 9.766 -0.962 -24.469 1.00 74.44 114 TYR A O 1
ATOM 903 N N . VAL A 1 115 ? 7.641 -1.094 -23.800 1.00 74.06 115 VAL A N 1
ATOM 904 C CA . VAL A 1 115 ? 7.330 0.312 -24.081 1.00 74.06 115 VAL A CA 1
ATOM 905 C C . VAL A 1 115 ? 6.688 0.985 -22.862 1.00 74.06 115 VAL A C 1
ATOM 907 O O . VAL A 1 115 ? 5.803 0.405 -22.235 1.00 74.06 115 VAL A O 1
ATOM 910 N N . PRO A 1 116 ? 7.080 2.219 -22.498 1.00 66.00 116 PRO A N 1
ATOM 911 C CA . PRO A 1 116 ? 6.301 3.060 -21.610 1.00 66.00 116 PRO A CA 1
ATOM 912 C C . PRO A 1 116 ? 5.093 3.567 -22.404 1.00 66.00 116 PRO A C 1
ATOM 914 O O . PRO A 1 116 ? 5.239 4.352 -23.348 1.00 66.00 116 PRO A O 1
ATOM 917 N N . ASN A 1 117 ? 3.901 3.103 -22.042 1.00 62.50 117 ASN A N 1
ATOM 918 C CA . ASN A 1 117 ? 2.651 3.551 -22.635 1.00 62.50 117 ASN A CA 1
ATOM 919 C C . ASN A 1 117 ? 2.146 4.786 -21.875 1.00 62.50 117 ASN A C 1
ATOM 921 O O . ASN A 1 117 ? 1.717 4.695 -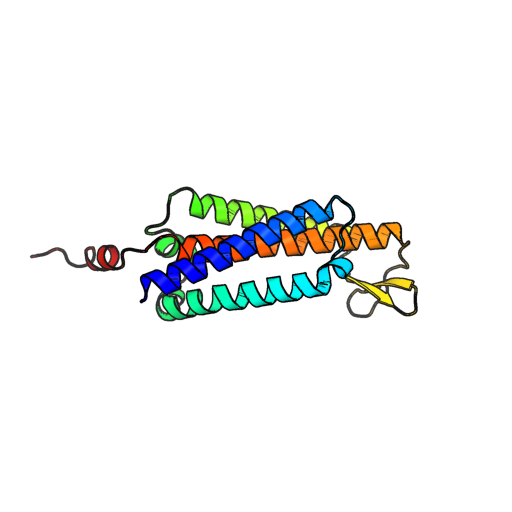20.722 1.00 62.50 117 ASN A O 1
ATOM 925 N N . ASN A 1 118 ? 2.207 5.954 -22.517 1.00 65.38 118 ASN A N 1
ATOM 926 C CA . ASN A 1 118 ? 1.599 7.183 -22.015 1.00 65.38 118 ASN A CA 1
ATOM 927 C C . ASN A 1 118 ? 0.349 7.491 -22.847 1.00 65.38 118 ASN A C 1
ATOM 929 O O . ASN A 1 118 ? 0.449 8.060 -23.935 1.00 65.38 118 ASN A O 1
ATOM 933 N N . HIS A 1 119 ? -0.826 7.074 -22.368 1.00 60.72 119 HIS A N 1
ATOM 934 C CA . HIS A 1 119 ? -2.115 7.346 -23.021 1.00 60.72 119 HIS A CA 1
ATOM 935 C C . HIS A 1 119 ? -2.139 7.021 -24.533 1.00 60.72 119 HIS A C 1
ATOM 937 O O . HIS A 1 119 ? -2.674 7.781 -25.339 1.00 60.72 119 HIS A O 1
ATOM 943 N N . GLY A 1 120 ? -1.534 5.897 -24.934 1.00 60.00 120 GLY A N 1
ATOM 944 C CA . GLY A 1 120 ? -1.477 5.445 -26.328 1.00 60.00 120 GLY A CA 1
ATOM 945 C C . GLY A 1 120 ? -0.275 5.956 -27.127 1.00 60.00 120 GLY A C 1
ATOM 946 O O . GLY A 1 120 ? -0.073 5.505 -28.255 1.00 60.00 120 GLY A O 1
ATOM 947 N N . LYS A 1 121 ? 0.553 6.842 -26.561 1.00 58.41 121 LYS A N 1
ATOM 948 C CA . LYS A 1 121 ? 1.823 7.273 -27.157 1.00 58.41 121 LYS A CA 1
ATOM 949 C C . LYS A 1 121 ? 2.971 6.446 -26.583 1.00 58.41 121 LYS A C 1
ATOM 951 O O . LYS A 1 121 ? 3.213 6.453 -25.378 1.00 58.41 121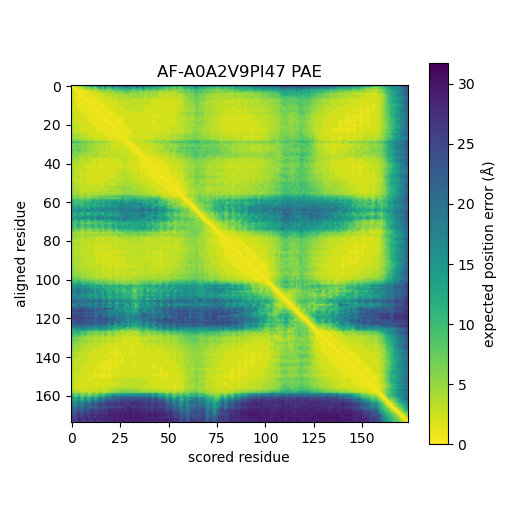 LYS A O 1
ATOM 956 N N . ILE A 1 122 ? 3.680 5.744 -27.465 1.00 65.75 122 ILE A N 1
ATOM 957 C CA . ILE A 1 122 ? 4.929 5.051 -27.137 1.00 65.75 122 ILE A CA 1
ATOM 958 C C . ILE A 1 122 ? 6.020 6.118 -27.048 1.00 65.75 122 ILE A C 1
ATOM 960 O O . ILE A 1 122 ? 6.334 6.766 -28.043 1.00 65.75 122 ILE A O 1
ATOM 964 N N . VAL A 1 123 ? 6.549 6.342 -25.845 1.00 63.78 123 VAL A N 1
ATOM 965 C CA . VAL A 1 123 ? 7.524 7.419 -25.589 1.00 63.78 123 VAL A CA 1
ATOM 966 C C . VAL A 1 123 ? 8.941 6.999 -26.000 1.00 63.78 123 VAL A C 1
ATOM 968 O O . VAL A 1 123 ? 9.716 7.825 -26.477 1.00 63.78 123 VAL A O 1
ATOM 971 N N . LYS A 1 124 ? 9.287 5.718 -25.821 1.00 69.62 124 LYS A N 1
ATOM 972 C CA . LYS A 1 124 ? 10.606 5.134 -26.115 1.00 69.62 124 LYS A CA 1
ATOM 973 C C . LYS A 1 124 ? 10.503 3.602 -26.118 1.00 69.62 124 LYS A C 1
ATOM 975 O O . LYS A 1 124 ? 9.617 3.069 -25.464 1.00 69.62 124 LYS A O 1
ATOM 980 N N . VAL A 1 125 ? 11.403 2.885 -26.786 1.00 73.25 125 VAL A N 1
ATOM 981 C CA . VAL A 1 125 ? 11.585 1.441 -26.540 1.00 73.25 125 VAL A CA 1
ATOM 982 C C . VAL A 1 125 ? 12.527 1.273 -25.345 1.00 73.25 125 VAL A C 1
ATOM 984 O O . VAL A 1 125 ? 13.597 1.883 -25.305 1.00 73.25 125 VAL A O 1
ATOM 987 N N . LEU A 1 126 ? 12.106 0.497 -24.350 1.00 75.69 126 LEU A N 1
ATOM 988 C CA . LEU A 1 126 ? 12.882 0.161 -23.162 1.00 75.69 126 LEU A CA 1
ATOM 989 C C . LEU A 1 126 ? 13.692 -1.108 -23.409 1.00 75.69 126 LEU A C 1
ATOM 991 O O . LEU A 1 126 ? 13.244 -2.058 -24.052 1.00 75.69 126 LEU A O 1
ATOM 995 N N . THR A 1 127 ? 14.878 -1.155 -22.821 1.00 80.19 127 THR A N 1
ATOM 996 C CA . THR A 1 127 ? 15.607 -2.410 -22.657 1.00 80.19 127 THR A CA 1
ATOM 997 C C . THR A 1 127 ? 14.941 -3.265 -21.570 1.00 80.19 127 THR A C 1
ATOM 999 O O . THR A 1 127 ? 14.287 -2.755 -20.657 1.00 80.19 127 THR A O 1
ATOM 1002 N N . GLN A 1 128 ? 15.123 -4.586 -21.626 1.00 80.50 128 GLN A N 1
ATOM 1003 C CA . GLN A 1 128 ? 14.622 -5.508 -20.599 1.00 80.50 128 GLN A CA 1
ATOM 1004 C C . GLN A 1 128 ? 15.003 -5.115 -19.149 1.00 80.50 128 GLN A C 1
ATOM 1006 O O . GLN A 1 128 ? 14.122 -5.145 -18.286 1.00 80.50 128 GLN A O 1
ATOM 1011 N N . PRO A 1 129 ? 16.254 -4.722 -18.823 1.00 83.56 129 PRO A N 1
ATOM 1012 C CA . PRO A 1 129 ? 16.594 -4.302 -17.460 1.00 83.56 129 PRO A CA 1
ATOM 1013 C C . PRO A 1 129 ? 15.898 -3.002 -17.031 1.00 83.56 129 PRO A C 1
ATOM 1015 O O . PRO A 1 129 ? 15.496 -2.884 -15.871 1.00 83.56 129 PRO A O 1
ATOM 1018 N N . GLU A 1 130 ? 15.704 -2.043 -17.941 1.00 84.38 130 GLU A N 1
ATOM 1019 C CA . GLU A 1 130 ? 14.938 -0.823 -17.650 1.00 84.38 130 GLU A CA 1
ATOM 1020 C C . GLU A 1 130 ? 13.470 -1.159 -17.354 1.00 84.38 130 GLU A C 1
ATOM 1022 O O . GLU A 1 130 ? 12.909 -0.668 -16.373 1.00 84.38 130 GLU A O 1
ATOM 1027 N N . TYR A 1 131 ? 12.870 -2.061 -18.138 1.00 86.56 131 TYR A N 1
ATOM 1028 C CA . TYR A 1 131 ? 11.512 -2.552 -17.905 1.00 86.56 131 TYR A CA 1
ATOM 1029 C C . TYR A 1 131 ? 11.357 -3.200 -16.525 1.00 86.56 131 TYR A C 1
ATOM 1031 O O . TYR A 1 131 ? 10.459 -2.837 -15.764 1.00 86.56 131 TYR A O 1
ATOM 1039 N N . LEU A 1 132 ? 12.253 -4.126 -16.167 1.00 87.25 132 LEU A N 1
ATOM 1040 C CA . LEU A 1 132 ? 12.206 -4.818 -14.875 1.00 87.25 132 LEU A CA 1
ATOM 1041 C C . LEU A 1 132 ? 12.406 -3.851 -13.703 1.00 87.25 132 LEU A C 1
ATOM 1043 O O . LEU A 1 132 ? 11.721 -3.965 -12.686 1.00 87.25 132 LEU A O 1
ATOM 1047 N N . THR A 1 133 ? 13.290 -2.864 -13.862 1.00 87.62 133 THR A N 1
ATOM 1048 C CA . THR A 1 133 ? 13.502 -1.809 -12.863 1.00 87.62 133 THR A CA 1
ATOM 1049 C C . THR A 1 133 ? 12.228 -0.996 -12.653 1.00 87.62 133 THR A C 1
ATOM 1051 O O . THR A 1 133 ? 11.823 -0.763 -11.509 1.00 87.62 133 THR A O 1
ATOM 1054 N N . LEU A 1 134 ? 11.556 -0.617 -13.745 1.00 89.75 134 LEU A N 1
ATOM 1055 C CA . LEU A 1 134 ? 10.330 0.167 -13.687 1.00 89.75 134 LEU A CA 1
ATOM 1056 C C . LEU A 1 134 ? 9.157 -0.638 -13.115 1.00 89.75 134 LEU A C 1
ATOM 1058 O O . LEU A 1 134 ? 8.403 -0.119 -12.296 1.00 89.75 134 LEU A O 1
ATOM 1062 N N . LYS A 1 135 ? 9.051 -1.929 -13.447 1.00 90.25 135 LYS A N 1
ATOM 1063 C CA . LYS A 1 135 ? 8.074 -2.847 -12.841 1.00 90.25 135 LYS A CA 1
ATOM 1064 C C . LYS A 1 135 ? 8.328 -3.115 -11.358 1.00 90.25 135 LYS A C 1
ATOM 1066 O O . LYS A 1 135 ? 7.377 -3.306 -10.599 1.00 90.25 135 LYS A O 1
ATOM 1071 N N . GLY A 1 136 ? 9.586 -3.117 -10.923 1.00 92.19 136 GLY A N 1
ATOM 1072 C CA . GLY A 1 136 ? 9.932 -3.143 -9.501 1.00 92.19 136 GLY A CA 1
ATOM 1073 C C . GLY A 1 136 ? 9.520 -1.851 -8.789 1.00 92.19 136 GLY A C 1
ATOM 1074 O O . GLY A 1 136 ? 8.984 -1.895 -7.683 1.00 92.19 136 GLY A O 1
ATOM 1075 N N . ALA A 1 137 ? 9.709 -0.693 -9.431 1.00 92.25 137 ALA A N 1
ATOM 1076 C CA . ALA A 1 137 ? 9.252 0.595 -8.906 1.00 92.25 137 ALA A CA 1
ATOM 1077 C C . ALA A 1 137 ? 7.717 0.691 -8.836 1.00 92.25 137 ALA A C 1
ATOM 1079 O O . ALA A 1 137 ? 7.186 1.177 -7.839 1.00 92.25 137 ALA A O 1
ATOM 1080 N N . GLU A 1 138 ? 7.015 0.161 -9.840 1.00 92.69 138 GLU A N 1
ATOM 1081 C CA . GLU A 1 138 ? 5.555 0.028 -9.851 1.00 92.69 138 GLU A CA 1
ATOM 1082 C C . GLU A 1 138 ? 5.071 -0.823 -8.668 1.00 92.69 138 GLU A C 1
ATOM 1084 O O . GLU A 1 138 ? 4.192 -0.402 -7.914 1.00 92.69 138 GLU A O 1
ATOM 1089 N N . LEU A 1 139 ? 5.696 -1.983 -8.434 1.00 94.88 139 LEU A N 1
ATOM 1090 C CA . LEU A 1 139 ? 5.364 -2.831 -7.289 1.00 94.88 139 LEU A CA 1
ATOM 1091 C C . LEU A 1 139 ? 5.590 -2.106 -5.954 1.00 94.88 139 LEU A C 1
ATOM 1093 O O . LEU A 1 139 ? 4.753 -2.222 -5.063 1.00 94.88 139 LEU A O 1
ATOM 1097 N N . ARG A 1 140 ? 6.674 -1.329 -5.805 1.00 95.69 140 ARG A N 1
ATOM 1098 C CA . ARG A 1 140 ? 6.914 -0.520 -4.592 1.00 95.69 140 ARG A CA 1
ATOM 1099 C C . ARG A 1 140 ? 5.814 0.506 -4.361 1.00 95.69 140 ARG A C 1
ATOM 1101 O O . ARG A 1 140 ? 5.348 0.653 -3.230 1.00 95.69 140 ARG A O 1
ATOM 1108 N N . LEU A 1 141 ? 5.379 1.194 -5.414 1.00 95.06 141 LEU A N 1
ATOM 1109 C CA . LEU A 1 141 ? 4.263 2.131 -5.329 1.00 95.06 141 LEU A CA 1
ATOM 1110 C C . LEU A 1 141 ? 3.003 1.429 -4.805 1.00 95.06 141 LEU A C 1
ATOM 1112 O O . LEU A 1 141 ? 2.447 1.840 -3.787 1.00 95.06 141 LEU A O 1
ATOM 1116 N N . PHE A 1 142 ? 2.584 0.335 -5.441 1.00 95.50 142 PHE A N 1
ATOM 1117 C CA . PHE A 1 142 ? 1.383 -0.381 -5.007 1.00 95.50 142 PHE A CA 1
ATOM 1118 C C . PHE A 1 142 ? 1.525 -0.974 -3.606 1.00 95.50 142 PHE A C 1
ATOM 1120 O O . PHE A 1 142 ? 0.605 -0.854 -2.800 1.00 95.50 142 PHE A O 1
ATOM 1127 N N . ALA A 1 14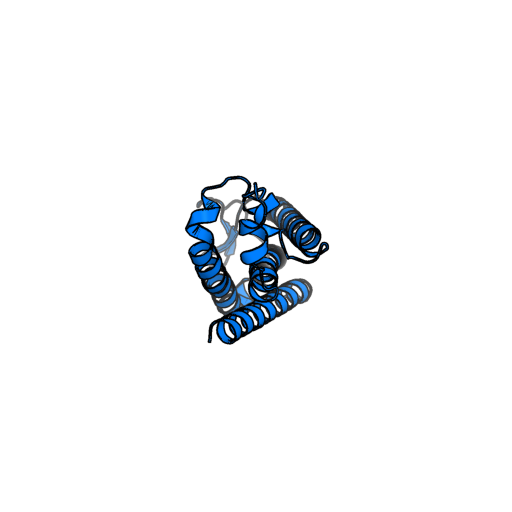3 ? 2.687 -1.540 -3.276 1.00 96.81 143 ALA A N 1
ATOM 1128 C CA . ALA A 1 143 ? 2.946 -2.114 -1.965 1.00 96.81 143 ALA A CA 1
ATOM 1129 C C . ALA A 1 143 ? 2.850 -1.070 -0.846 1.00 96.81 143 ALA A C 1
ATOM 1131 O O . ALA A 1 143 ? 2.171 -1.312 0.149 1.00 96.81 143 ALA A O 1
ATOM 1132 N N . THR A 1 144 ? 3.444 0.114 -1.022 1.00 97.12 144 THR A N 1
ATOM 1133 C CA . THR A 1 144 ? 3.330 1.203 -0.033 1.00 97.12 144 THR A CA 1
ATOM 1134 C C . THR A 1 144 ? 1.905 1.750 0.085 1.00 97.12 144 THR A C 1
ATOM 1136 O O . THR A 1 144 ? 1.456 2.048 1.195 1.00 97.12 144 THR A O 1
ATOM 1139 N N . GLY A 1 145 ? 1.154 1.794 -1.019 1.00 96.12 145 GLY A N 1
ATOM 1140 C CA . GLY A 1 145 ? -0.276 2.101 -1.007 1.00 96.12 145 GLY A CA 1
ATOM 1141 C C . GLY A 1 145 ? -1.087 1.069 -0.222 1.00 96.12 145 GLY A C 1
ATOM 1142 O O . GLY A 1 145 ? -1.863 1.432 0.662 1.00 96.12 145 GLY A O 1
ATOM 1143 N N . TRP A 1 146 ? -0.876 -0.225 -0.472 1.00 97.81 146 TRP A N 1
ATOM 1144 C CA . TRP A 1 146 ? -1.518 -1.293 0.296 1.00 97.81 146 TRP A CA 1
ATOM 1145 C C . TRP A 1 146 ? -1.150 -1.217 1.779 1.00 97.81 146 TRP A C 1
ATOM 1147 O O . TRP A 1 146 ? -2.047 -1.317 2.609 1.00 97.81 146 TRP A O 1
ATOM 1157 N N . MET A 1 147 ? 0.115 -0.968 2.134 1.00 97.69 147 MET A N 1
ATOM 1158 C CA . MET A 1 147 ? 0.522 -0.793 3.535 1.00 97.69 147 MET A CA 1
ATOM 1159 C C . MET A 1 147 ? -0.319 0.287 4.219 1.00 97.69 147 MET A C 1
ATOM 1161 O O . MET A 1 147 ? -0.884 0.049 5.286 1.00 97.69 147 MET A O 1
ATOM 1165 N N . PHE A 1 148 ? -0.467 1.450 3.583 1.00 96.38 148 PHE A N 1
ATOM 1166 C CA . PHE A 1 148 ? -1.319 2.525 4.085 1.00 96.38 148 PHE A CA 1
ATOM 1167 C C . PHE A 1 148 ? -2.786 2.081 4.227 1.00 96.38 148 PHE A C 1
ATOM 1169 O O . PHE A 1 148 ? -3.379 2.202 5.303 1.00 96.38 148 PHE A O 1
ATOM 1176 N N . PHE A 1 149 ? -3.364 1.511 3.167 1.00 95.56 149 PHE A N 1
ATOM 1177 C CA . PHE A 1 149 ? -4.779 1.148 3.126 1.00 95.56 149 PHE A CA 1
ATOM 1178 C C . PHE A 1 149 ? -5.157 -0.081 3.954 1.00 95.56 149 PHE A C 1
ATOM 1180 O O . PHE A 1 149 ? -6.329 -0.210 4.292 1.00 95.56 149 PHE A O 1
ATOM 1187 N N . TYR A 1 150 ? -4.217 -0.957 4.311 1.00 96.38 150 TYR A N 1
ATOM 1188 C CA . TYR A 1 150 ? -4.433 -2.055 5.257 1.00 96.38 150 TYR A CA 1
ATOM 1189 C C . TYR A 1 150 ? -4.151 -1.636 6.700 1.00 96.38 150 TYR A C 1
ATOM 1191 O O . TYR A 1 150 ? -4.832 -2.101 7.617 1.00 96.38 150 TYR A O 1
ATOM 1199 N N . PHE A 1 151 ? -3.210 -0.718 6.932 1.00 95.75 151 PHE A N 1
ATOM 1200 C CA . PHE A 1 151 ? -2.926 -0.212 8.273 1.00 95.75 151 PHE A CA 1
ATOM 1201 C C . PHE A 1 151 ? -4.138 0.506 8.881 1.00 95.75 151 PHE A C 1
ATOM 1203 O O . PHE A 1 151 ? -4.521 0.211 10.014 1.00 95.75 151 PHE A O 1
ATOM 1210 N N . VAL A 1 152 ? -4.802 1.382 8.118 1.00 93.19 152 VAL A N 1
ATOM 1211 C CA . VAL A 1 152 ? -6.000 2.118 8.568 1.00 93.19 152 VAL A CA 1
ATOM 1212 C C . VAL A 1 152 ? -7.120 1.192 9.086 1.00 93.19 152 VAL A C 1
ATOM 1214 O O . VAL A 1 152 ? -7.505 1.341 10.251 1.00 93.19 152 VAL A O 1
ATOM 1217 N N . PRO A 1 153 ? -7.645 0.225 8.304 1.00 92.88 153 PRO A N 1
ATOM 1218 C CA . PRO A 1 153 ? -8.674 -0.691 8.776 1.00 92.88 153 PRO A CA 1
ATOM 1219 C C . PRO A 1 153 ? -8.151 -1.616 9.877 1.00 92.88 153 PRO A C 1
ATOM 1221 O O . PRO A 1 153 ? -8.908 -1.904 10.799 1.00 92.88 153 PRO A O 1
ATOM 1224 N N . THR A 1 154 ? -6.873 -2.026 9.862 1.00 94.62 154 THR A N 1
ATOM 1225 C CA . THR A 1 154 ? -6.300 -2.805 10.976 1.00 94.62 154 THR A CA 1
ATOM 1226 C C . THR A 1 154 ? -6.479 -2.047 12.285 1.00 94.62 154 THR A C 1
ATOM 1228 O O . THR A 1 154 ? -7.085 -2.566 13.218 1.00 94.62 154 THR A O 1
ATOM 1231 N N . MET A 1 155 ? -6.042 -0.787 12.344 1.00 93.69 155 MET A N 1
ATOM 1232 C CA . MET A 1 155 ? -6.164 0.026 13.556 1.00 93.69 155 MET A CA 1
ATOM 1233 C C . MET A 1 155 ? -7.628 0.301 13.923 1.00 93.69 155 MET A C 1
ATOM 1235 O O . MET A 1 155 ? -7.995 0.222 15.095 1.00 93.69 155 MET A O 1
ATOM 1239 N N . TYR A 1 156 ? -8.479 0.576 12.930 1.00 90.31 156 TYR A N 1
ATOM 1240 C CA . TYR A 1 156 ? -9.904 0.838 13.138 1.00 90.31 156 TYR A CA 1
ATOM 1241 C C . TYR A 1 156 ? -10.643 -0.362 13.755 1.00 90.31 156 TYR A C 1
ATOM 1243 O O . TYR A 1 156 ? -11.416 -0.216 14.707 1.00 90.31 156 TYR A O 1
ATOM 1251 N N . TRP A 1 157 ? -10.415 -1.564 13.225 1.00 90.69 157 TRP A N 1
ATOM 1252 C CA . TRP A 1 157 ? -11.111 -2.764 13.681 1.00 90.69 157 TRP A CA 1
ATOM 1253 C C . TRP A 1 157 ? -10.543 -3.295 14.998 1.00 90.69 157 TRP A C 1
ATOM 1255 O O . TRP A 1 157 ? -11.329 -3.734 15.845 1.00 90.69 157 TRP A O 1
ATOM 1265 N N . TRP A 1 158 ? -9.221 -3.189 15.190 1.00 90.94 158 TRP A N 1
ATOM 1266 C CA . TRP A 1 158 ? -8.504 -3.696 16.364 1.00 90.94 158 TRP A CA 1
ATOM 1267 C C . TRP A 1 158 ? -8.819 -2.913 17.639 1.00 90.94 158 TRP A C 1
ATOM 1269 O O . TRP A 1 158 ? -9.026 -3.511 18.695 1.00 90.94 158 TRP A O 1
ATOM 1279 N N . PHE A 1 159 ? -8.906 -1.581 17.552 1.00 88.12 159 PHE A N 1
ATOM 1280 C CA . PHE A 1 159 ? -9.162 -0.739 18.717 1.00 88.12 159 PHE A CA 1
ATOM 1281 C C . PHE A 1 159 ? -10.659 -0.409 18.868 1.00 88.12 159 PHE A C 1
ATOM 1283 O O . PHE A 1 159 ? -11.273 0.209 17.990 1.00 88.12 159 PHE A O 1
ATOM 1290 N N . PRO A 1 160 ? -11.302 -0.809 19.980 1.00 73.00 160 PRO A N 1
ATOM 1291 C CA . PRO A 1 160 ? -12.697 -0.480 20.230 1.00 73.00 160 PRO A CA 1
ATOM 1292 C C . PRO A 1 160 ? -12.867 1.024 20.487 1.00 73.00 160 PRO A C 1
ATOM 1294 O O . PRO A 1 160 ? -12.307 1.570 21.431 1.00 73.00 160 PRO A O 1
ATOM 1297 N N . ARG A 1 161 ? -13.703 1.696 19.685 1.00 71.56 161 ARG A N 1
ATOM 1298 C CA . ARG A 1 161 ? -14.179 3.050 19.995 1.00 71.56 161 ARG A CA 1
ATOM 1299 C C . ARG A 1 161 ? -15.312 2.972 21.012 1.00 71.56 161 ARG A C 1
ATOM 1301 O O . ARG A 1 161 ? -16.381 2.440 20.702 1.00 71.56 161 ARG A O 1
ATOM 1308 N N . ASN A 1 162 ? -15.097 3.517 22.208 1.00 56.72 162 ASN A N 1
ATOM 1309 C CA . ASN A 1 162 ? -16.153 3.675 23.205 1.00 56.72 162 ASN A CA 1
ATOM 1310 C C . ASN A 1 162 ? -17.125 4.772 22.757 1.00 56.72 162 ASN A C 1
ATOM 1312 O O . ASN A 1 162 ? -16.945 5.953 23.042 1.00 56.72 162 ASN A O 1
ATOM 1316 N N . ARG A 1 163 ? -18.195 4.366 22.064 1.00 54.62 163 ARG A N 1
ATOM 1317 C CA . ARG A 1 163 ? -19.255 5.262 21.573 1.00 54.62 163 ARG A CA 1
ATOM 1318 C C . ARG A 1 163 ? -19.948 6.047 22.708 1.00 54.62 163 ARG A C 1
ATOM 1320 O O . ARG A 1 163 ? -20.513 7.102 22.452 1.00 54.62 163 ARG A O 1
ATOM 1327 N N . GLN A 1 164 ? -19.858 5.572 23.956 1.00 45.31 164 GLN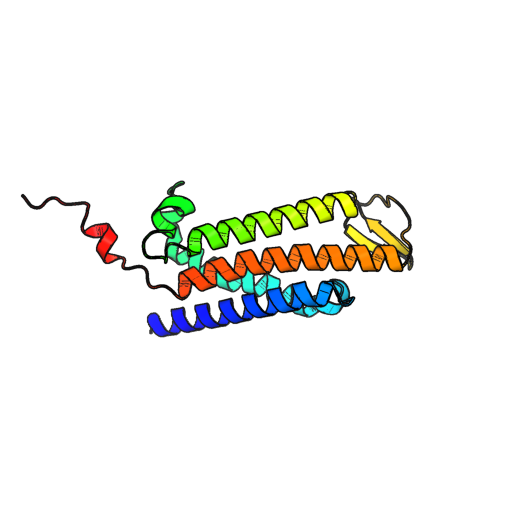 A N 1
ATOM 1328 C CA . GLN A 1 164 ? -20.447 6.220 25.136 1.00 45.31 164 GLN A CA 1
ATOM 1329 C C . GLN A 1 164 ? -19.698 7.471 25.630 1.00 45.31 164 GLN A C 1
ATOM 1331 O O . GLN A 1 164 ? -20.322 8.327 26.245 1.00 45.31 164 GLN A O 1
ATOM 1336 N N . GLN A 1 165 ? -18.411 7.658 25.312 1.00 46.00 165 GLN A N 1
ATOM 1337 C CA . GLN A 1 165 ? -17.696 8.890 25.694 1.00 46.00 165 GLN A CA 1
ATOM 1338 C C . GLN A 1 165 ? -18.067 10.108 24.829 1.00 46.00 165 GLN A C 1
ATOM 1340 O O . GLN A 1 165 ? -17.786 11.235 25.216 1.00 46.00 165 GLN A O 1
ATOM 1345 N N . ILE A 1 166 ? -18.720 9.901 23.679 1.00 48.41 166 ILE A N 1
ATOM 1346 C CA . ILE A 1 166 ? -19.120 10.983 22.761 1.00 48.41 166 ILE A CA 1
ATOM 1347 C C . ILE A 1 166 ? -20.486 11.577 23.155 1.00 48.41 166 ILE A C 1
ATOM 1349 O O . ILE A 1 166 ? -20.756 12.740 22.875 1.00 48.41 166 ILE A O 1
ATOM 1353 N N . VAL A 1 167 ? -21.338 10.804 23.838 1.00 46.19 167 VAL A N 1
ATOM 1354 C CA . VAL A 1 167 ? -22.671 11.252 24.292 1.00 46.19 167 VAL A CA 1
ATOM 1355 C C . VAL A 1 167 ? -22.611 11.917 25.678 1.00 46.19 167 VAL A C 1
ATOM 1357 O O . VAL A 1 167 ? -23.448 12.751 25.998 1.00 46.19 167 VAL A O 1
ATOM 1360 N N . GLY A 1 168 ? -21.589 11.620 26.489 1.00 40.84 168 GLY A N 1
ATOM 1361 C CA . GLY A 1 168 ? -21.453 12.162 27.848 1.00 40.84 168 GLY A CA 1
ATOM 1362 C C . GLY A 1 168 ? -20.943 13.606 27.956 1.00 40.84 168 GLY A C 1
ATOM 1363 O O . GLY A 1 168 ? -20.918 14.139 29.057 1.00 40.84 168 GLY A O 1
ATOM 1364 N N . SER A 1 169 ? -20.527 14.252 26.859 1.00 46.16 169 SER A N 1
ATOM 1365 C CA . SER A 1 169 ? -20.006 15.633 26.893 1.00 46.16 169 SER A CA 1
ATOM 1366 C C . SER A 1 169 ? -20.983 16.688 26.361 1.00 46.16 169 SER A C 1
ATOM 1368 O O . SER A 1 169 ? -20.579 17.832 26.171 1.00 46.16 169 SER A O 1
ATOM 1370 N N . THR A 1 170 ? -22.228 16.316 26.043 1.00 48.78 170 THR A N 1
ATOM 1371 C CA . THR A 1 170 ? -23.222 17.225 25.431 1.00 48.78 170 THR A CA 1
ATOM 1372 C C . THR A 1 170 ? -24.381 17.617 26.344 1.00 48.78 170 THR A C 1
ATOM 1374 O O . THR A 1 170 ? -25.218 18.410 25.926 1.00 48.78 170 THR A O 1
ATOM 1377 N N . TYR A 1 171 ? -24.391 17.171 27.601 1.00 42.03 171 TYR A N 1
ATOM 1378 C CA . TYR A 1 171 ? -25.341 17.659 28.599 1.00 42.03 171 TYR A CA 1
ATOM 1379 C C . TYR A 1 171 ? -24.603 17.980 29.902 1.00 42.03 171 TYR A C 1
ATOM 1381 O O . TYR A 1 171 ? -24.229 17.048 30.617 1.00 42.03 171 TYR A O 1
ATOM 1389 N N . PRO A 1 172 ? -24.359 19.261 30.243 1.00 39.22 172 PRO A N 1
ATOM 1390 C CA . PRO A 1 172 ? -24.198 19.604 31.646 1.00 39.22 172 PRO A CA 1
ATOM 1391 C C . PRO A 1 172 ? -25.525 19.260 32.336 1.00 39.22 172 PRO A C 1
ATOM 1393 O O . PRO A 1 172 ? -26.583 19.735 31.919 1.00 39.22 172 PRO A O 1
ATOM 1396 N N . CYS A 1 173 ? -25.485 18.364 33.324 1.00 44.38 173 CYS A N 1
ATOM 1397 C CA . CYS A 1 173 ? -26.625 18.177 34.216 1.00 44.38 173 CYS A CA 1
ATOM 1398 C C . CYS A 1 173 ? -26.964 19.526 34.883 1.00 44.38 173 CYS A C 1
ATOM 1400 O O . CYS A 1 173 ? -26.028 20.273 35.186 1.00 44.38 173 CY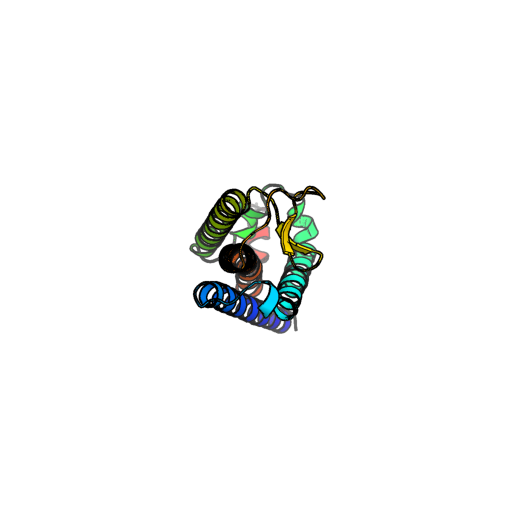S A O 1
ATOM 1402 N N . PRO A 1 174 ? -28.260 19.839 35.067 1.00 49.91 174 PRO A N 1
ATOM 1403 C CA . PRO A 1 174 ? -28.703 21.044 35.763 1.00 49.91 174 PRO A CA 1
ATOM 1404 C C . PRO A 1 174 ? -28.280 21.061 37.235 1.00 49.91 174 PRO A C 1
ATOM 1406 O O . PRO A 1 174 ? -28.130 19.963 37.825 1.00 49.91 174 PRO A O 1
#

Solvent-accessible surface area (backbone atoms only — not comparable to full-atom values): 9376 Å² total; per-residue (Å²): 110,73,66,58,53,30,47,50,53,14,50,54,22,46,50,49,24,53,50,19,50,50,48,36,58,39,25,77,76,74,41,32,37,77,82,40,39,74,59,50,51,52,54,54,52,48,37,52,68,51,43,50,60,54,50,62,76,39,49,82,51,61,74,41,90,54,26,79,72,56,58,60,51,53,65,49,65,84,62,53,63,58,48,52,53,52,35,48,50,54,23,50,53,35,45,52,52,37,38,64,75,39,71,69,19,53,80,41,80,55,99,89,40,39,26,32,41,39,95,85,42,74,79,50,84,43,53,70,69,56,46,52,53,51,31,16,41,51,28,37,30,52,18,34,45,41,32,37,56,18,45,54,42,18,54,58,38,62,44,73,64,66,71,68,69,69,64,67,78,78,59,84,80,132

Radius of gyration: 20.19 Å; Cα contacts (8 Å, |Δi|>4): 171; chains: 1; bounding box: 45×34×66 Å

Sequence (174 aa):
MIRAIRTFLAIVAAFGLAASIVAYVGSYFGTTMDSLFRWAVVLHIGVFALLLPMYAVEYSALKDRTFFWKRFAQGLPKWVVPGINLLGLFCAIHFVLFLVQSHAASPEVKNGEYVPNNHGKIVKVLTQPEYLTLKGAELRLFATGWMFFYFVPTMYWWFPRNRQQIVGSTYPCP

Foldseek 3Di:
DLLVVLVVLLVLLVVLLVVLVVLLVVLVVLDFCVNCVVVLVVSVVSLCVLVVVVCVVCVVVVVDPCCVPPVLPAQFPPVLVVVLVVLVVQLVVLVVVLCVLLVVFDFDQDPNFTFRHDPNDGPDTDDPVSSSNSRSSVSNNSSSVSNSSSSSSSRVSVGDRPPVVVVVPPDDDD

Mean predicted aligned error: 8.39 Å

pLDDT: mean 83.24, std 14.72, range [39.22, 97.81]

Secondary structure (DSSP, 8-state):
-HHHHHHHHHHHHHHHHHHHHHHHHHGGGT--TTTTHHHHHHHHHHHHHHHHHHHHHTHHHHTSTTIIIIITTTTS-TTHHHHHHHHHHHHHHHHHHHHHHHTT-EEEEETTEEEEEETTEE--PBPHHHHHHHHHHHHHHHHHHHHHHHHHHHHHHHS---THHHHTTS----

Nearest PDB structures (foldseek):
  6dv1-assembly1_B  TM=3.051E-01  e=3.398E+00  Mus musculus
  6rw9-assembly1_A  TM=2.832E-01  e=6.861E+00  Morganella morganii subsp. morganii